Protein AF-A0A2R7Y2D5-F1 (afdb_monomer)

Sequence (121 aa):
MLILKVEDPDLNLYRNTVTKLNKIKQKHPIHVDVLKRGDIVYLLSLDDGYSVTFVYQAYLKAKERGLQTSLMYARYIDEDWIPKEIRRAAERWLSKGLSSSEVETLKKLGITEHVLNRWCP

Mean predicted aligned error: 4.79 Å

Foldseek 3Di:
DKKKKWFQDDPCLLVVLVVVVVVVVVPDDFAWDWDDDPRMIMIDGDPDPVNVVSVVVSVVVCVVVVIDMDMDDDDDDDPPLADPLVVVQVVVVVVDNDDPVSVVVVVPDDSVVSNVVVVPD

Secondary structure (DSSP, 8-state):
-EEEEEES--HHHHHHHHHHHHHHHTTS---EEEEEETTEEEEEE-SSHHHHHHHHHHHHHHHHTT--EEEEE-----GGGS-HHHHHHHHHHHHSPPPHHHHHHHHH---HHHHHHHH--

Radius of gyration: 17.88 Å; Cα contacts (8 Å, |Δi|>4): 131; chains: 1; bounding box: 36×36×49 Å

Organism: NCBI:txid1973259

Nearest PDB structures (foldseek):
  2kl8-assembly1_A  TM=6.419E-01  e=1.230E-04  synthetic construct
  6wxp-assembly2_C  TM=5.662E-01  e=2.216E-04  synthetic construct
  4pww-assem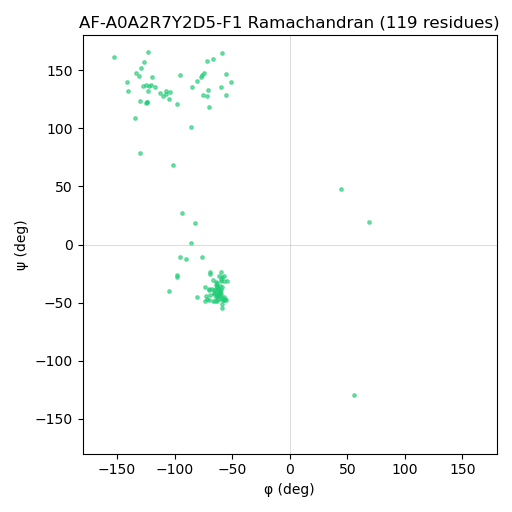bly1_A-2  TM=6.217E-01  e=1.214E-03  synthetic construct
  4rjv-assembly2_C  TM=6.172E-01  e=1.684E-03  synthetic construct
  4nez-assembly1_A-2  TM=5.313E-01  e=2.188E-03  synthetic construct

pLDDT: mean 92.16, std 5.3, range [60.44, 97.75]

Structure (mmCIF, N/CA/C/O backbone):
data_AF-A0A2R7Y2D5-F1
#
_entry.id   AF-A0A2R7Y2D5-F1
#
loop_
_atom_site.group_PDB
_atom_site.id
_atom_site.type_symbol
_atom_site.label_atom_id
_ato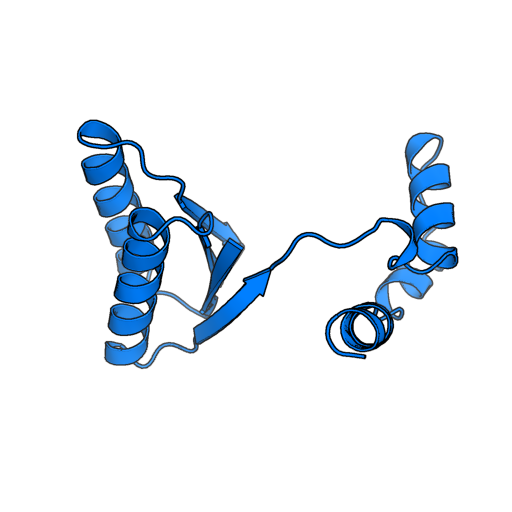m_site.label_alt_id
_atom_site.label_comp_id
_atom_site.label_asym_id
_atom_site.label_entity_id
_atom_site.label_seq_id
_atom_site.pdbx_PDB_ins_code
_atom_site.Cartn_x
_atom_site.Cartn_y
_atom_site.Cartn_z
_atom_site.occupancy
_atom_site.B_iso_or_equiv
_atom_site.auth_seq_id
_atom_site.auth_comp_id
_atom_site.auth_asym_id
_atom_site.auth_atom_id
_atom_site.pdbx_PDB_model_num
ATOM 1 N N . MET A 1 1 ? 5.236 -3.740 6.094 1.00 92.81 1 MET A N 1
ATOM 2 C CA . MET A 1 1 ? 4.314 -2.594 6.033 1.00 92.81 1 MET A CA 1
ATOM 3 C C . MET A 1 1 ? 2.905 -3.145 5.891 1.00 92.81 1 MET A C 1
ATOM 5 O O . MET A 1 1 ? 2.650 -3.882 4.941 1.00 92.81 1 MET A O 1
ATOM 9 N N . LEU A 1 2 ? 1.987 -2.819 6.798 1.00 96.00 2 LEU A N 1
ATOM 10 C CA . LEU A 1 2 ? 0.581 -3.204 6.658 1.00 96.00 2 LEU A CA 1
ATOM 11 C C . LEU A 1 2 ? -0.144 -2.175 5.786 1.00 96.00 2 LEU A C 1
ATOM 13 O O . LEU A 1 2 ? 0.036 -0.971 5.958 1.00 96.00 2 LEU A O 1
ATOM 17 N N . ILE A 1 3 ? -0.965 -2.645 4.852 1.00 97.00 3 ILE A N 1
ATOM 18 C CA . ILE A 1 3 ? -1.754 -1.804 3.955 1.00 97.00 3 ILE A CA 1
ATOM 19 C C . ILE A 1 3 ? -3.220 -2.193 4.091 1.00 97.00 3 ILE A C 1
ATOM 21 O O . ILE A 1 3 ? -3.599 -3.334 3.843 1.00 97.00 3 ILE A O 1
ATOM 25 N N . LEU A 1 4 ? -4.066 -1.232 4.431 1.00 97.06 4 LEU A N 1
ATOM 26 C CA . LEU A 1 4 ? -5.513 -1.369 4.366 1.00 97.06 4 LEU A CA 1
ATOM 27 C C . LEU A 1 4 ? -6.034 -0.599 3.156 1.00 97.06 4 LEU A C 1
ATOM 29 O O . LEU A 1 4 ? -5.803 0.601 3.038 1.00 97.06 4 LEU A O 1
ATOM 33 N N . LYS A 1 5 ? -6.783 -1.283 2.296 1.00 97.56 5 LYS A N 1
ATOM 34 C CA . LYS A 1 5 ? -7.592 -0.690 1.230 1.00 97.56 5 LYS A CA 1
ATOM 35 C C . LYS A 1 5 ? -9.059 -0.722 1.648 1.00 97.56 5 LYS A C 1
ATOM 37 O O . LYS A 1 5 ? -9.551 -1.773 2.055 1.00 97.56 5 LYS A O 1
ATOM 42 N N . VAL A 1 6 ? -9.746 0.407 1.524 1.00 96.50 6 VAL A N 1
ATOM 43 C CA . VAL A 1 6 ? -11.191 0.544 1.748 1.00 96.50 6 VAL A CA 1
ATOM 44 C C . VAL A 1 6 ? -11.818 1.133 0.490 1.00 96.50 6 VAL A C 1
ATOM 46 O O . VAL A 1 6 ? -11.400 2.206 0.054 1.00 96.50 6 VAL A O 1
ATOM 49 N N . GLU A 1 7 ? -12.787 0.430 -0.087 1.00 95.31 7 GLU A N 1
ATOM 50 C CA . GLU A 1 7 ? -13.536 0.855 -1.276 1.00 95.31 7 GLU A CA 1
ATOM 51 C C . GLU A 1 7 ? -14.842 1.550 -0.875 1.00 95.31 7 GLU A C 1
ATOM 53 O O . GLU A 1 7 ? -15.425 1.243 0.169 1.00 95.31 7 GLU A O 1
ATOM 58 N N . ASP A 1 8 ? -15.234 2.538 -1.677 1.00 89.12 8 ASP A N 1
ATOM 59 C CA . ASP A 1 8 ? -16.390 3.417 -1.503 1.00 89.12 8 ASP A CA 1
ATOM 60 C C . ASP A 1 8 ? -16.572 3.964 -0.073 1.00 89.12 8 ASP A C 1
ATOM 62 O O . ASP A 1 8 ? -17.672 3.927 0.491 1.00 89.12 8 ASP A O 1
ATOM 66 N N . PRO A 1 9 ? -15.509 4.489 0.576 1.00 84.50 9 PRO A N 1
ATOM 67 C CA . PRO A 1 9 ? -15.637 4.983 1.930 1.00 84.50 9 PRO A CA 1
ATOM 68 C C . PRO A 1 9 ? -16.447 6.276 1.934 1.00 84.50 9 PRO A C 1
ATOM 70 O O . PRO A 1 9 ? -16.146 7.233 1.210 1.00 84.50 9 PRO A O 1
ATOM 73 N N . ASP A 1 10 ? -17.418 6.350 2.846 1.00 83.38 10 ASP A N 1
ATOM 74 C CA . ASP A 1 10 ? -18.111 7.601 3.113 1.00 83.38 10 ASP A CA 1
ATOM 75 C C . ASP A 1 10 ? -17.096 8.714 3.480 1.00 83.38 10 ASP A C 1
ATOM 77 O O . ASP A 1 10 ? -16.044 8.481 4.095 1.00 83.38 10 ASP A O 1
ATOM 81 N N . LEU A 1 11 ? -17.395 9.961 3.092 1.00 82.75 11 LEU A N 1
ATOM 82 C CA . LEU A 1 11 ? -16.507 11.108 3.342 1.00 82.75 11 LEU A CA 1
ATOM 83 C C . LEU A 1 11 ? -16.188 11.295 4.833 1.00 82.75 11 LEU A C 1
ATOM 85 O O . LEU A 1 11 ? -15.127 11.828 5.177 1.00 82.75 11 LEU A O 1
ATOM 89 N N . ASN A 1 12 ? -17.082 10.857 5.720 1.00 87.38 12 ASN A N 1
ATOM 90 C CA . ASN A 1 12 ? -16.904 10.983 7.157 1.00 87.38 12 ASN A CA 1
ATOM 91 C C . ASN A 1 12 ? -15.863 9.988 7.674 1.00 87.38 12 ASN A C 1
ATOM 93 O O . ASN A 1 12 ? -15.092 10.341 8.560 1.00 87.38 12 ASN A O 1
ATOM 97 N N . LEU A 1 13 ? -15.782 8.770 7.138 1.00 86.69 13 LEU A N 1
ATOM 98 C CA . LEU A 1 13 ? -14.804 7.764 7.531 1.00 86.69 13 LEU A CA 1
ATOM 99 C C . LEU A 1 13 ? -13.395 8.254 7.218 1.00 86.69 13 LEU A C 1
ATOM 101 O O . LEU A 1 13 ? -12.539 8.231 8.105 1.00 86.69 13 LEU A O 1
ATOM 105 N N . TYR A 1 14 ? -13.176 8.760 6.003 1.00 90.69 14 TYR A N 1
ATOM 106 C CA . TYR A 1 14 ? -11.892 9.337 5.609 1.00 90.69 14 TYR A CA 1
ATOM 107 C C . TYR A 1 14 ? -11.506 10.512 6.517 1.00 90.69 14 TYR A C 1
ATOM 109 O O . TYR A 1 14 ? -10.454 10.478 7.157 1.00 90.69 14 TYR A O 1
ATOM 117 N N . ARG A 1 15 ? -12.386 11.517 6.647 1.00 92.56 15 ARG A N 1
ATOM 118 C CA . ARG A 1 15 ? -12.128 12.706 7.477 1.00 92.56 15 ARG A CA 1
ATOM 119 C C . ARG A 1 15 ? -11.848 12.332 8.929 1.00 92.56 15 ARG A C 1
ATOM 121 O O . ARG A 1 15 ? -10.843 12.761 9.481 1.00 92.56 15 ARG A O 1
ATOM 128 N N . ASN A 1 16 ? -12.676 11.473 9.523 1.00 93.56 16 ASN A N 1
ATOM 129 C CA . ASN A 1 16 ? -12.499 11.022 10.902 1.00 93.56 16 ASN A CA 1
ATOM 130 C C . ASN A 1 16 ? -11.179 10.271 11.101 1.00 93.56 16 ASN A C 1
ATOM 132 O O . ASN A 1 16 ? -10.531 10.447 12.131 1.00 93.56 16 ASN A O 1
ATOM 136 N N . THR A 1 17 ? -10.77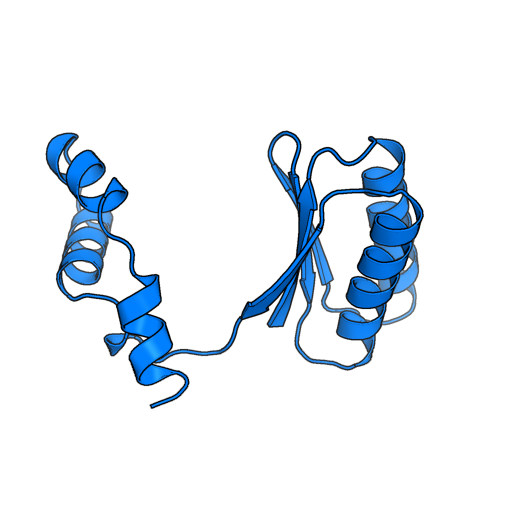8 9.446 10.131 1.00 94.94 17 THR A N 1
ATOM 137 C CA . THR A 1 17 ? -9.511 8.704 10.177 1.00 94.94 17 THR A CA 1
ATOM 138 C C . THR A 1 17 ? -8.327 9.664 10.152 1.00 94.94 17 THR A C 1
ATOM 140 O O . THR A 1 17 ? -7.463 9.583 11.024 1.00 94.94 17 THR A O 1
ATOM 143 N N . VAL A 1 18 ? -8.328 10.631 9.231 1.00 96.00 18 VAL A N 1
ATOM 144 C CA . VAL A 1 18 ? -7.282 11.661 9.130 1.00 96.00 18 VAL A CA 1
ATOM 145 C C . VAL A 1 18 ? -7.231 12.524 10.392 1.00 96.00 18 VAL A C 1
ATOM 147 O O . VAL A 1 18 ? -6.164 12.722 10.970 1.00 96.00 18 VAL A 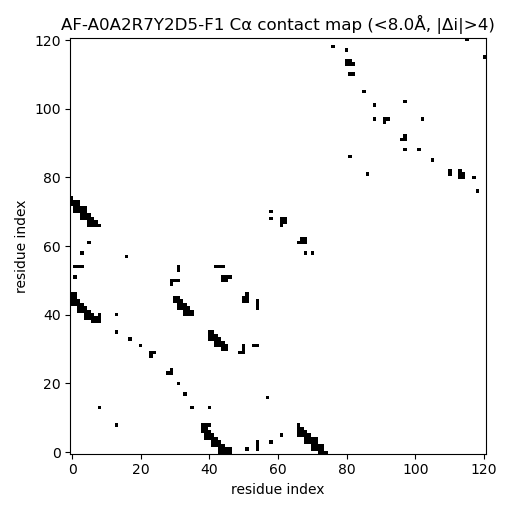O 1
ATOM 150 N N . THR A 1 19 ? -8.380 12.990 10.889 1.00 96.50 19 THR A N 1
ATOM 151 C CA . THR A 1 19 ? -8.444 13.779 12.127 1.00 96.50 19 THR A CA 1
ATOM 152 C C . THR A 1 19 ? -7.925 12.989 13.328 1.00 96.50 19 THR A C 1
ATOM 154 O O . THR A 1 19 ? -7.181 13.538 14.142 1.00 96.50 19 THR A O 1
ATOM 157 N N . LYS A 1 20 ? -8.284 11.703 13.453 1.00 96.19 20 LYS A N 1
ATOM 158 C CA . LYS A 1 20 ? -7.786 10.834 14.529 1.00 96.19 20 LYS A CA 1
ATOM 159 C C . LYS A 1 20 ? -6.271 10.651 14.428 1.00 96.19 20 LYS A C 1
ATOM 161 O O . LYS A 1 20 ? -5.592 10.786 15.442 1.00 96.19 20 LYS A O 1
ATOM 166 N N . LEU A 1 21 ? -5.748 10.405 13.226 1.00 96.88 21 LEU A N 1
ATOM 167 C CA . LEU A 1 21 ? -4.313 10.264 12.992 1.00 96.88 21 LEU A CA 1
ATOM 168 C C . LEU A 1 21 ? -3.547 11.529 13.391 1.00 96.88 21 LEU A C 1
ATOM 170 O O . LEU A 1 21 ? -2.568 11.439 14.123 1.00 96.88 21 LEU A O 1
ATOM 174 N N . ASN A 1 22 ? -4.022 12.707 12.980 1.00 96.06 22 ASN A N 1
ATOM 175 C CA . ASN A 1 22 ? -3.375 13.980 13.311 1.00 96.06 22 ASN A CA 1
ATOM 176 C C . ASN A 1 22 ? -3.321 14.224 14.825 1.00 96.06 22 ASN A C 1
ATOM 178 O O . ASN A 1 22 ? -2.291 14.647 15.342 1.00 96.06 22 ASN A O 1
ATOM 182 N N . LYS A 1 23 ? -4.397 13.897 15.554 1.00 95.94 23 LYS A N 1
ATOM 183 C CA . LYS A 1 23 ? -4.414 13.984 17.024 1.00 95.94 23 LYS A CA 1
ATOM 184 C C . LYS A 1 23 ? -3.403 13.043 17.681 1.00 95.94 23 LYS A C 1
ATOM 186 O O . LYS A 1 23 ? -2.837 13.391 18.711 1.00 95.94 23 LYS A O 1
ATOM 191 N N . ILE A 1 24 ? -3.194 11.854 17.116 1.00 95.88 24 ILE A N 1
ATOM 192 C CA . ILE A 1 24 ? -2.213 10.890 17.629 1.00 95.88 24 ILE A CA 1
ATOM 193 C C . ILE A 1 24 ? -0.790 11.366 17.333 1.00 95.88 24 ILE A C 1
ATOM 195 O O . ILE A 1 24 ? 0.016 11.412 18.259 1.00 95.88 24 ILE A O 1
ATOM 199 N N . LYS A 1 25 ? -0.516 11.811 16.096 1.00 94.94 25 LYS A N 1
ATOM 200 C CA . LYS A 1 25 ? 0.790 12.349 15.668 1.00 94.94 25 LYS A CA 1
ATOM 201 C C . LYS A 1 25 ? 1.285 13.496 16.560 1.00 94.94 25 LYS A C 1
ATOM 203 O O . LYS A 1 25 ? 2.485 13.638 16.749 1.00 94.94 25 LYS A O 1
ATOM 208 N N . GLN A 1 26 ? 0.378 14.292 17.133 1.00 95.00 26 GLN A N 1
ATOM 209 C CA . GLN A 1 26 ? 0.719 15.371 18.073 1.00 95.00 26 GLN A CA 1
ATOM 210 C C . GLN A 1 26 ? 1.242 14.881 19.433 1.00 95.00 26 GLN A C 1
ATOM 212 O O . GLN A 1 26 ? 1.907 15.640 20.129 1.00 95.00 26 GLN A O 1
ATOM 217 N N . LYS A 1 27 ? 0.906 13.653 19.840 1.00 94.50 27 LYS A N 1
ATOM 218 C CA . LYS A 1 27 ? 1.248 13.102 21.162 1.00 94.50 27 LYS A CA 1
ATOM 219 C C . LYS A 1 27 ? 2.375 12.083 21.094 1.00 94.50 27 LYS A C 1
ATOM 221 O O . LYS A 1 27 ? 3.228 12.055 21.974 1.00 94.50 27 LYS A O 1
ATOM 226 N N . HIS A 1 28 ? 2.354 11.242 20.065 1.00 93.31 28 HIS A N 1
ATOM 227 C CA . HIS A 1 28 ? 3.297 10.149 19.885 1.00 93.31 28 HIS A CA 1
ATOM 228 C C . HIS A 1 28 ? 3.671 10.024 18.405 1.00 93.31 28 HIS A C 1
ATOM 230 O O . HIS A 1 28 ? 2.786 10.129 17.547 1.00 93.31 28 HIS A O 1
ATOM 236 N N . PRO A 1 29 ? 4.950 9.759 18.085 1.00 93.00 29 PRO A N 1
ATOM 237 C CA . PRO A 1 29 ? 5.341 9.371 16.740 1.00 93.00 29 PRO A CA 1
ATOM 238 C C . PRO A 1 29 ? 4.533 8.152 16.287 1.00 93.00 29 PRO A C 1
ATOM 240 O O . PRO A 1 29 ? 4.436 7.154 16.999 1.00 93.00 29 PRO A O 1
ATOM 243 N N . ILE A 1 30 ? 3.925 8.252 15.110 1.00 96.75 30 ILE A N 1
ATOM 244 C CA . ILE A 1 30 ? 3.197 7.159 14.473 1.00 96.75 30 ILE A CA 1
ATOM 245 C C . ILE A 1 30 ? 3.481 7.195 12.975 1.00 96.75 30 ILE A C 1
ATOM 247 O O . ILE A 1 30 ? 3.394 8.248 12.333 1.00 96.75 30 ILE A O 1
ATOM 251 N N . HIS A 1 31 ? 3.810 6.038 12.418 1.00 96.19 31 HIS A N 1
ATOM 252 C CA . HIS A 1 31 ? 4.206 5.884 11.027 1.00 96.19 31 HIS A CA 1
ATOM 253 C C . HIS A 1 31 ? 3.038 5.337 10.222 1.00 96.19 31 HIS A C 1
ATOM 255 O O . HIS A 1 31 ? 3.039 4.186 9.789 1.00 96.19 31 HIS A O 1
ATOM 261 N N . VAL A 1 32 ? 2.017 6.181 10.075 1.00 97.56 32 VAL A N 1
ATOM 262 C CA . VAL A 1 32 ? 0.838 5.899 9.259 1.00 97.56 32 VAL A CA 1
ATOM 263 C C . VAL A 1 32 ? 0.608 7.033 8.276 1.00 97.56 32 VAL A C 1
ATOM 265 O O . VAL A 1 32 ? 0.621 8.211 8.661 1.00 97.56 32 VAL A O 1
ATOM 268 N N . ASP A 1 33 ? 0.304 6.651 7.042 1.00 96.38 33 ASP A N 1
ATOM 269 C CA . ASP A 1 33 ? -0.166 7.540 5.990 1.00 96.38 33 ASP A CA 1
ATOM 270 C C . ASP A 1 33 ? -1.548 7.120 5.507 1.00 96.38 33 ASP A C 1
ATOM 272 O O . ASP A 1 33 ? -1.885 5.936 5.456 1.00 96.38 33 ASP A O 1
ATOM 276 N N . VAL A 1 34 ? -2.365 8.119 5.172 1.00 96.25 34 VAL A N 1
ATOM 277 C CA . VAL A 1 34 ? -3.728 7.934 4.673 1.00 96.25 34 VAL A CA 1
ATOM 278 C C . VAL A 1 34 ? -3.839 8.661 3.346 1.00 96.25 34 VAL A C 1
ATOM 280 O O . VAL A 1 34 ? -3.622 9.870 3.287 1.00 96.25 34 VAL A O 1
ATOM 283 N N . LEU A 1 35 ? -4.193 7.940 2.286 1.00 94.12 35 LEU A N 1
ATOM 284 C CA . LEU A 1 35 ? -4.340 8.496 0.943 1.00 94.12 35 LEU A CA 1
ATOM 285 C C . LEU A 1 35 ? -5.732 8.190 0.406 1.00 94.12 35 LEU A C 1
ATOM 287 O O . LEU A 1 35 ? -6.208 7.064 0.521 1.00 94.12 35 LEU A O 1
ATOM 291 N N . LYS A 1 36 ? -6.367 9.177 -0.227 1.00 92.94 36 LYS A N 1
ATOM 292 C CA . LYS A 1 36 ? -7.604 8.983 -0.989 1.00 92.94 36 LYS A CA 1
ATOM 293 C C . LYS A 1 36 ? -7.303 9.094 -2.482 1.00 92.94 36 LYS A C 1
ATOM 295 O O . LYS A 1 36 ? -6.705 10.078 -2.913 1.00 92.94 36 LYS A O 1
ATOM 300 N N . ARG A 1 37 ? -7.740 8.114 -3.272 1.00 92.06 37 ARG A N 1
ATOM 301 C CA . ARG A 1 37 ? -7.670 8.132 -4.739 1.00 92.06 37 ARG A CA 1
ATOM 302 C C . ARG A 1 37 ? -9.013 7.676 -5.302 1.00 92.06 37 ARG A C 1
ATOM 304 O O . ARG A 1 37 ? -9.346 6.501 -5.193 1.00 92.06 37 ARG A O 1
ATOM 311 N N . GLY A 1 38 ? -9.765 8.609 -5.889 1.00 90.25 38 GLY A N 1
ATOM 312 C CA . GLY A 1 38 ? -11.158 8.361 -6.273 1.00 90.25 38 GLY A CA 1
ATOM 313 C C . GLY A 1 38 ? -11.965 7.901 -5.060 1.00 90.25 38 GLY A C 1
ATOM 314 O O . GLY A 1 38 ? -11.850 8.497 -3.984 1.00 90.25 38 GLY A O 1
ATOM 315 N N . ASP A 1 39 ? -12.680 6.794 -5.217 1.00 92.81 39 ASP A N 1
ATOM 316 C CA . ASP A 1 39 ? -13.494 6.176 -4.168 1.00 92.81 39 ASP A CA 1
ATOM 317 C C . ASP A 1 39 ? -12.741 5.091 -3.391 1.00 92.81 39 ASP A C 1
ATOM 319 O O . ASP A 1 39 ? -13.326 4.174 -2.833 1.00 92.81 39 ASP A O 1
ATOM 323 N N . ILE A 1 40 ? -11.411 5.184 -3.323 1.00 95.44 40 ILE A N 1
ATOM 324 C CA . ILE A 1 40 ? -10.591 4.258 -2.543 1.00 95.44 40 ILE A CA 1
ATOM 325 C C . ILE A 1 40 ? -9.766 5.038 -1.528 1.00 95.44 40 ILE A C 1
ATOM 327 O O . ILE A 1 40 ? -9.103 6.026 -1.860 1.00 95.44 40 ILE A O 1
ATOM 331 N N . VAL A 1 41 ? -9.778 4.570 -0.281 1.00 96.31 41 VAL A N 1
ATOM 332 C CA . VAL A 1 41 ? -8.893 5.048 0.782 1.00 96.31 41 VAL A CA 1
ATOM 333 C C . VAL A 1 41 ? -7.883 3.963 1.127 1.00 96.31 41 VAL A C 1
ATOM 335 O O . VAL A 1 41 ? -8.244 2.823 1.413 1.00 96.31 41 VAL A O 1
ATOM 338 N N . TYR A 1 42 ? -6.611 4.345 1.120 1.00 96.88 42 TYR A N 1
ATOM 339 C CA . TYR A 1 42 ? -5.491 3.520 1.544 1.00 96.88 42 TYR A CA 1
ATOM 340 C C . TYR A 1 42 ? -4.964 4.028 2.880 1.00 96.88 42 TYR A C 1
ATOM 342 O O . TYR A 1 42 ? -4.727 5.226 3.031 1.00 96.88 42 TYR A O 1
ATOM 350 N N . LEU A 1 43 ? -4.757 3.122 3.832 1.00 97.62 43 LEU A N 1
ATOM 351 C CA . LEU A 1 43 ? -3.934 3.368 5.009 1.00 97.62 43 LEU A CA 1
ATOM 352 C C . LEU A 1 43 ? -2.700 2.483 4.904 1.00 97.62 43 LEU A C 1
ATOM 354 O O . LEU A 1 43 ? -2.836 1.283 4.676 1.00 97.62 43 LEU A O 1
ATOM 358 N N . LEU A 1 44 ? -1.518 3.055 5.092 1.00 97.12 44 LEU A N 1
ATOM 359 C CA . LEU A 1 44 ? -0.258 2.315 5.108 1.00 97.12 44 LEU A CA 1
ATOM 360 C C . LEU A 1 44 ? 0.433 2.548 6.442 1.00 97.12 44 LEU A C 1
ATOM 362 O O . LEU A 1 44 ? 0.469 3.687 6.905 1.00 97.12 44 LEU A O 1
ATOM 366 N N . SER A 1 45 ? 0.979 1.495 7.046 1.00 96.81 45 SER A N 1
ATOM 367 C CA . SER A 1 45 ? 1.770 1.597 8.270 1.00 96.81 45 SER A CA 1
ATOM 368 C C . SER A 1 45 ? 3.090 0.858 8.187 1.00 96.81 45 SER A C 1
ATOM 370 O O . SER A 1 45 ? 3.144 -0.255 7.658 1.00 96.81 45 SER A O 1
ATOM 372 N N . LEU A 1 46 ? 4.129 1.404 8.821 1.00 94.44 46 LEU A N 1
ATOM 373 C CA . LEU A 1 46 ? 5.294 0.590 9.174 1.00 94.44 46 LEU A CA 1
ATOM 374 C C . LEU A 1 46 ? 4.885 -0.578 10.087 1.00 94.44 46 LEU A C 1
ATOM 376 O O . LEU A 1 46 ? 3.781 -0.606 10.634 1.00 94.44 46 LEU A O 1
ATOM 380 N N . ASP A 1 47 ? 5.782 -1.555 10.220 1.00 91.25 47 ASP A N 1
ATOM 381 C CA . ASP A 1 47 ? 5.534 -2.804 10.957 1.00 91.25 47 ASP A CA 1
ATOM 382 C C . ASP A 1 47 ? 5.725 -2.679 12.472 1.00 91.25 47 ASP A C 1
ATOM 384 O O . ASP A 1 47 ? 5.870 -3.679 13.173 1.00 91.25 47 ASP A O 1
ATOM 388 N N . ASP A 1 48 ? 5.711 -1.458 13.004 1.00 94.38 48 ASP A N 1
ATOM 389 C CA . ASP A 1 48 ? 5.668 -1.258 14.443 1.00 94.38 48 ASP A CA 1
ATOM 390 C C . ASP A 1 48 ? 4.246 -1.489 14.981 1.00 94.38 48 ASP A C 1
ATOM 392 O O . ASP A 1 48 ? 3.238 -1.160 14.344 1.00 94.38 48 ASP A O 1
ATOM 396 N N . GLY A 1 49 ? 4.158 -2.054 16.187 1.00 95.94 49 GLY A N 1
ATOM 397 C CA . GLY A 1 49 ? 2.877 -2.436 16.781 1.00 95.94 49 GLY A CA 1
ATOM 398 C C . GLY A 1 49 ? 1.904 -1.265 16.956 1.00 95.94 49 GLY A C 1
ATOM 399 O O . GLY A 1 49 ? 0.692 -1.464 16.868 1.00 95.94 49 GLY A O 1
ATOM 400 N N . TYR A 1 50 ? 2.399 -0.040 17.156 1.00 96.81 50 TYR A N 1
ATOM 401 C CA . TYR A 1 50 ? 1.549 1.130 17.373 1.00 96.81 50 TYR A CA 1
ATOM 402 C C . TYR A 1 50 ? 0.864 1.581 16.077 1.00 96.81 50 TYR A C 1
ATOM 404 O O . TYR A 1 50 ? -0.361 1.740 16.036 1.00 96.81 50 TYR A O 1
ATOM 412 N N . SER A 1 51 ? 1.632 1.703 14.996 1.00 97.12 51 SER A N 1
ATOM 413 C CA . SER A 1 51 ? 1.128 2.052 13.668 1.00 97.12 51 SER A CA 1
ATOM 414 C C . SER A 1 51 ? 0.209 0.961 13.108 1.00 97.12 51 SER A C 1
ATOM 416 O O . SER A 1 51 ? -0.884 1.267 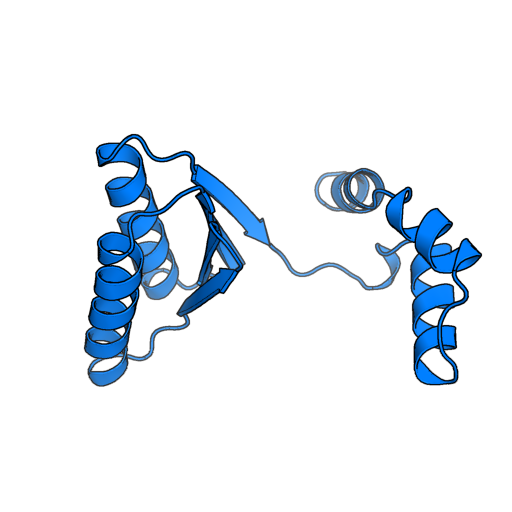12.621 1.00 97.12 51 SER A O 1
ATOM 418 N N . VAL A 1 52 ? 0.585 -0.315 13.264 1.00 97.00 52 VAL A N 1
ATOM 419 C CA . VAL A 1 52 ? -0.255 -1.463 12.876 1.00 97.00 52 VAL A CA 1
ATOM 420 C C . VAL A 1 52 ? -1.582 -1.462 13.634 1.00 97.00 52 VAL A C 1
ATOM 422 O O . VAL A 1 52 ? -2.635 -1.655 13.025 1.00 97.00 52 VAL A O 1
ATOM 425 N N . THR A 1 53 ? -1.573 -1.167 14.938 1.00 97.31 53 THR A N 1
ATOM 426 C CA . THR A 1 53 ? -2.806 -1.070 15.739 1.00 97.31 53 THR A CA 1
ATOM 427 C C . THR A 1 53 ? -3.745 0.008 15.195 1.00 97.31 53 THR A C 1
ATOM 429 O O . THR A 1 53 ? -4.961 -0.196 15.124 1.00 97.31 53 THR A O 1
ATOM 432 N N . PHE A 1 54 ? -3.207 1.149 14.755 1.00 97.75 54 PHE A N 1
ATOM 433 C CA . PHE A 1 54 ? -4.014 2.208 14.154 1.00 97.75 54 PHE A CA 1
ATOM 434 C C . PHE A 1 54 ? -4.648 1.792 12.817 1.00 97.75 54 PHE A C 1
ATOM 436 O O . PHE A 1 54 ? -5.803 2.137 12.551 1.00 97.75 54 PHE A O 1
ATOM 443 N N . VAL A 1 55 ? -3.933 1.049 11.973 1.00 97.69 55 VAL A N 1
ATOM 444 C CA . VAL A 1 55 ? -4.501 0.528 10.720 1.00 97.69 55 VAL A CA 1
ATOM 445 C C . VAL A 1 55 ? -5.542 -0.549 11.010 1.00 97.69 55 VAL A C 1
ATOM 447 O O . VAL A 1 55 ? -6.642 -0.510 10.458 1.00 97.69 55 VAL A O 1
ATOM 450 N N . TYR A 1 56 ? -5.252 -1.462 11.936 1.00 97.25 56 TYR A N 1
ATOM 451 C CA . TYR A 1 56 ? -6.158 -2.553 12.271 1.00 97.25 56 TYR A CA 1
ATOM 452 C C . TYR A 1 56 ? -7.472 -2.058 12.891 1.00 97.25 56 TYR A C 1
ATOM 454 O O . TYR A 1 56 ? -8.542 -2.525 12.508 1.00 97.25 56 TYR A O 1
ATOM 462 N N . GLN A 1 57 ? -7.451 -1.034 13.755 1.00 96.75 57 GLN A N 1
ATOM 463 C CA . GLN A 1 57 ? -8.710 -0.449 14.245 1.00 96.75 57 GLN A CA 1
ATOM 464 C C . GLN A 1 57 ? -9.536 0.205 13.126 1.00 96.75 57 GLN A C 1
ATOM 466 O O . GLN A 1 57 ? -10.764 0.195 13.184 1.00 96.75 57 GLN A O 1
ATOM 471 N N . ALA A 1 58 ? -8.890 0.771 12.098 1.00 96.25 58 ALA A N 1
ATOM 472 C CA . ALA A 1 58 ? -9.602 1.339 10.956 1.00 96.25 58 ALA A CA 1
ATOM 473 C C . ALA A 1 58 ? -10.249 0.235 10.111 1.00 96.25 58 ALA A C 1
ATOM 475 O O . ALA A 1 58 ? -11.383 0.399 9.665 1.00 96.25 58 ALA A O 1
ATOM 476 N N . TYR A 1 59 ? -9.558 -0.899 9.958 1.00 96.81 59 TYR A N 1
ATOM 477 C CA . TYR A 1 59 ? -10.101 -2.101 9.332 1.00 96.81 59 TYR A CA 1
ATOM 478 C C . TYR A 1 59 ? -11.350 -2.595 10.071 1.00 96.81 59 TYR A C 1
ATOM 480 O O . TYR A 1 59 ? -12.397 -2.741 9.444 1.00 96.81 59 TYR A O 1
ATOM 488 N N . LEU A 1 60 ? -11.283 -2.759 11.398 1.00 96.31 60 LEU A N 1
ATOM 489 C CA . LEU A 1 60 ? -12.433 -3.181 12.208 1.00 96.31 60 LEU A CA 1
ATOM 490 C C . LEU A 1 60 ? -13.629 -2.237 12.027 1.00 96.31 60 LEU A C 1
ATOM 492 O O . LEU A 1 60 ? -14.730 -2.686 11.721 1.00 96.31 60 LEU A O 1
ATOM 496 N N . LYS A 1 61 ? -13.399 -0.922 12.092 1.00 94.62 61 LYS A N 1
ATOM 497 C CA . LYS A 1 61 ? -14.450 0.084 11.890 1.00 94.62 61 LYS A CA 1
ATOM 498 C C . LYS A 1 61 ? -15.062 0.046 10.486 1.00 94.62 61 LYS A C 1
ATOM 500 O O . LYS A 1 61 ? -16.252 0.300 10.322 1.00 94.62 61 LYS A O 1
ATOM 505 N N . ALA A 1 62 ? -14.260 -0.220 9.459 1.00 94.12 62 ALA A N 1
ATOM 506 C CA . ALA A 1 62 ? -14.755 -0.356 8.093 1.00 94.12 62 ALA A CA 1
ATOM 507 C C . ALA A 1 62 ? -15.574 -1.648 7.920 1.00 94.12 62 ALA A C 1
ATOM 509 O O . ALA A 1 62 ? -16.631 -1.616 7.292 1.00 94.12 62 ALA A O 1
ATOM 510 N N . LYS A 1 63 ? -15.147 -2.753 8.549 1.00 94.81 63 LYS A N 1
ATOM 511 C CA . LYS A 1 63 ? -15.897 -4.017 8.594 1.00 94.81 63 LYS A CA 1
ATOM 512 C C . LYS A 1 63 ? -17.239 -3.873 9.308 1.00 94.81 63 LYS A C 1
ATOM 514 O O . LYS A 1 63 ? -18.238 -4.343 8.777 1.00 94.81 63 LYS A O 1
ATOM 519 N N . GLU A 1 64 ? -17.282 -3.184 10.449 1.00 94.94 64 GLU A N 1
ATOM 520 C CA . GLU A 1 64 ? -18.527 -2.868 11.174 1.00 94.94 64 GLU A CA 1
ATOM 521 C C . GLU A 1 64 ? -19.529 -2.089 10.312 1.00 94.94 64 GLU A C 1
ATOM 523 O O . GLU A 1 64 ? -20.737 -2.236 10.466 1.00 94.94 64 GLU A O 1
ATOM 528 N N . ARG A 1 65 ? -19.030 -1.272 9.379 1.00 93.00 65 ARG A N 1
ATOM 529 C CA . ARG A 1 65 ? -19.842 -0.490 8.437 1.00 93.00 65 ARG A CA 1
ATOM 530 C C . ARG A 1 65 ? -20.228 -1.252 7.169 1.00 93.00 65 ARG A C 1
ATOM 532 O O . ARG A 1 65 ? -20.847 -0.661 6.292 1.00 93.00 65 ARG A O 1
ATOM 539 N N . GLY A 1 66 ? -19.841 -2.521 7.040 1.00 94.38 66 GLY A N 1
ATOM 540 C CA . GLY A 1 66 ? -20.108 -3.320 5.844 1.00 94.38 66 GLY A CA 1
ATOM 541 C C . GLY A 1 66 ? -19.332 -2.871 4.602 1.00 94.38 66 GLY A C 1
ATOM 542 O O . GLY A 1 66 ? -19.728 -3.213 3.493 1.00 94.38 66 GLY A O 1
ATOM 543 N N . LEU A 1 67 ? -18.241 -2.113 4.763 1.00 95.00 67 LEU A N 1
ATOM 544 C CA . LEU A 1 67 ? -17.443 -1.647 3.629 1.00 95.00 67 LEU A CA 1
ATOM 545 C C . LEU A 1 67 ? -16.576 -2.770 3.059 1.00 95.00 67 LEU A C 1
ATOM 547 O O . LEU A 1 67 ? -16.024 -3.605 3.790 1.00 95.00 67 LEU A O 1
ATOM 551 N N . GLN A 1 68 ? -16.394 -2.736 1.742 1.00 96.00 68 GLN A N 1
ATOM 552 C CA . GLN A 1 68 ? -15.464 -3.615 1.055 1.00 96.00 68 GLN A CA 1
ATOM 553 C C . GLN A 1 68 ? -14.031 -3.213 1.412 1.00 96.00 68 GLN A C 1
ATOM 555 O O . GLN A 1 68 ? -13.585 -2.089 1.176 1.00 96.00 68 GLN A O 1
ATOM 560 N N . THR A 1 69 ? -13.311 -4.142 2.039 1.00 95.94 69 THR A N 1
ATOM 561 C CA . THR A 1 69 ? -11.961 -3.903 2.546 1.00 95.94 69 THR A CA 1
ATOM 562 C C . THR A 1 69 ? -11.012 -5.024 2.168 1.00 95.94 69 THR A C 1
ATOM 564 O O . THR A 1 69 ? -11.394 -6.192 2.098 1.00 95.94 69 THR A O 1
ATOM 567 N N . SER A 1 70 ? -9.750 -4.666 1.956 1.00 97.00 70 SER A N 1
ATOM 568 C CA . SER A 1 70 ? -8.660 -5.617 1.757 1.00 97.00 70 SER A CA 1
ATOM 569 C C . SER A 1 70 ? -7.510 -5.247 2.678 1.00 97.00 70 SER A C 1
ATOM 571 O O . SER A 1 70 ? -7.006 -4.123 2.630 1.00 97.00 70 SER A O 1
ATOM 573 N N . LEU A 1 71 ? -7.102 -6.197 3.516 1.00 96.00 71 LEU A N 1
ATOM 574 C CA . LEU A 1 71 ? -5.913 -6.073 4.345 1.00 96.00 71 LEU A CA 1
ATOM 575 C C . LEU A 1 71 ? -4.768 -6.803 3.644 1.00 96.00 71 LEU A C 1
ATOM 577 O O . LEU A 1 71 ? -4.874 -7.986 3.334 1.00 96.00 71 LEU A O 1
ATOM 581 N N . MET A 1 72 ? -3.702 -6.074 3.352 1.00 94.56 72 MET A N 1
ATOM 582 C CA . MET A 1 72 ? -2.551 -6.538 2.590 1.00 94.56 72 MET A CA 1
ATOM 583 C C . MET A 1 72 ? -1.284 -6.271 3.389 1.00 94.56 72 MET A C 1
ATOM 585 O O . MET A 1 72 ? -1.233 -5.372 4.227 1.00 94.56 72 MET A O 1
ATOM 589 N N . TYR A 1 73 ? -0.240 -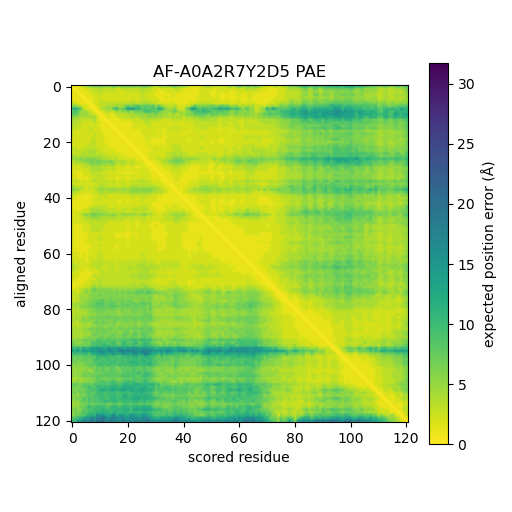7.027 3.092 1.00 90.94 73 TYR A N 1
ATOM 590 C CA . TYR A 1 73 ? 1.078 -6.818 3.664 1.00 90.94 73 TYR A CA 1
ATOM 591 C C . TYR A 1 73 ? 2.061 -6.545 2.531 1.00 90.94 73 TYR A C 1
ATOM 593 O O . TYR A 1 73 ? 2.004 -7.186 1.486 1.00 90.94 73 TYR A O 1
ATOM 601 N N . ALA A 1 74 ? 2.943 -5.576 2.727 1.00 89.81 74 ALA A N 1
ATOM 602 C CA . ALA A 1 74 ? 4.060 -5.290 1.844 1.00 89.81 74 ALA A CA 1
ATOM 603 C C . ALA A 1 74 ? 5.357 -5.510 2.615 1.00 89.81 74 ALA A C 1
ATOM 605 O O . ALA A 1 74 ? 5.494 -5.066 3.754 1.00 89.81 74 ALA A O 1
ATOM 606 N N . ARG A 1 75 ? 6.318 -6.179 1.991 1.00 85.06 75 ARG A N 1
ATOM 607 C CA . ARG A 1 75 ? 7.633 -6.456 2.569 1.00 85.06 75 ARG A CA 1
ATOM 608 C C . ARG A 1 75 ? 8.730 -5.908 1.677 1.00 85.06 75 ARG A C 1
ATOM 610 O O . ARG A 1 75 ? 8.497 -5.619 0.506 1.00 85.06 75 ARG A O 1
ATOM 617 N N . TYR A 1 76 ? 9.927 -5.830 2.238 1.00 86.31 76 TYR A N 1
ATOM 618 C CA . TYR A 1 76 ? 11.131 -5.670 1.441 1.00 86.31 76 TYR A CA 1
ATOM 619 C C . TYR A 1 76 ? 11.281 -6.851 0.465 1.00 86.31 76 TYR A C 1
ATOM 621 O O . TYR A 1 76 ? 11.074 -8.007 0.858 1.00 86.31 76 TYR A O 1
ATOM 629 N N . ILE A 1 77 ? 11.629 -6.531 -0.781 1.00 88.44 77 ILE A N 1
ATOM 630 C CA . ILE A 1 77 ? 11.972 -7.477 -1.847 1.00 88.44 77 ILE A CA 1
ATOM 631 C C . ILE A 1 77 ? 13.306 -7.060 -2.462 1.00 88.44 77 ILE A C 1
ATOM 633 O O . ILE A 1 77 ? 13.622 -5.867 -2.485 1.00 88.44 77 ILE A O 1
ATOM 637 N N . ASP A 1 78 ? 14.050 -8.026 -2.990 1.00 89.38 78 ASP A N 1
ATOM 638 C CA . ASP A 1 78 ? 15.254 -7.737 -3.764 1.00 89.38 78 ASP A CA 1
ATOM 639 C C . ASP A 1 78 ? 14.888 -7.200 -5.155 1.00 89.38 78 ASP A C 1
ATOM 641 O O . ASP A 1 78 ? 13.859 -7.553 -5.742 1.00 89.38 78 ASP A O 1
ATOM 645 N N . GLU A 1 79 ? 15.725 -6.315 -5.700 1.00 89.19 79 GLU A N 1
ATOM 646 C CA . GLU A 1 79 ? 15.449 -5.654 -6.984 1.00 89.19 79 GLU A CA 1
ATOM 647 C C . GLU A 1 79 ? 15.331 -6.632 -8.162 1.00 89.19 79 GLU A C 1
ATOM 649 O O . GLU A 1 79 ? 14.635 -6.365 -9.146 1.00 89.19 79 GLU A O 1
ATOM 654 N N . ASP A 1 80 ? 15.998 -7.781 -8.072 1.00 90.12 80 ASP A N 1
ATOM 655 C CA . ASP A 1 80 ? 16.033 -8.807 -9.105 1.00 90.12 80 ASP A CA 1
ATOM 656 C C . ASP A 1 80 ? 14.738 -9.625 -9.168 1.00 90.12 80 ASP A C 1
ATOM 658 O O . ASP A 1 80 ? 14.501 -10.328 -10.158 1.00 90.12 80 ASP A O 1
ATOM 662 N N . TRP A 1 81 ? 13.855 -9.467 -8.175 1.00 90.88 81 TRP A N 1
ATOM 663 C CA . TRP A 1 81 ? 12.509 -10.029 -8.198 1.00 90.88 81 TRP A CA 1
ATOM 664 C C . TRP A 1 81 ? 11.631 -9.334 -9.242 1.00 90.88 81 TRP A C 1
ATOM 666 O O . TRP A 1 81 ? 10.705 -9.955 -9.774 1.00 90.88 81 TRP A O 1
ATOM 676 N N . ILE A 1 82 ? 11.941 -8.078 -9.588 1.00 91.81 82 ILE A N 1
ATOM 677 C CA . ILE A 1 82 ? 11.243 -7.338 -10.639 1.00 91.81 82 ILE A CA 1
ATOM 678 C C . ILE A 1 82 ? 11.627 -7.900 -12.020 1.00 91.81 82 ILE A C 1
ATOM 680 O O . ILE A 1 82 ? 12.822 -7.973 -12.349 1.00 91.81 82 ILE A O 1
ATOM 684 N N . PRO A 1 83 ? 10.639 -8.251 -12.874 1.00 91.06 83 PRO A N 1
ATOM 685 C CA . PRO A 1 83 ? 10.894 -8.744 -14.224 1.00 91.06 83 PRO A CA 1
ATOM 686 C C . PRO A 1 83 ? 11.839 -7.841 -15.019 1.00 91.06 83 PRO A C 1
ATOM 688 O O . PRO A 1 83 ? 11.767 -6.608 -14.964 1.00 91.06 83 PRO A O 1
ATOM 691 N N . LYS A 1 84 ? 12.740 -8.466 -15.778 1.00 91.25 84 LYS A N 1
ATOM 692 C CA . LYS A 1 84 ? 13.803 -7.775 -16.521 1.00 91.25 84 LYS A CA 1
ATOM 693 C C . LYS A 1 84 ? 13.234 -6.784 -17.536 1.00 91.25 84 LYS A C 1
ATOM 695 O O . LYS A 1 84 ? 13.803 -5.718 -17.754 1.00 91.25 84 LYS A O 1
ATOM 700 N N . GLU A 1 85 ? 12.105 -7.129 -18.139 1.00 89.75 85 GLU A N 1
ATOM 701 C CA . GLU A 1 85 ? 11.365 -6.324 -19.104 1.00 89.75 85 GLU A CA 1
ATOM 702 C C . GLU A 1 85 ? 10.905 -5.004 -18.474 1.00 89.75 85 GLU A C 1
ATOM 704 O O . GLU A 1 85 ? 11.048 -3.947 -19.088 1.00 89.75 85 GLU A O 1
ATOM 709 N N . ILE A 1 86 ? 10.433 -5.056 -17.224 1.00 92.88 86 ILE A N 1
ATOM 710 C CA . ILE A 1 86 ? 9.974 -3.886 -16.468 1.00 92.88 86 ILE A CA 1
ATOM 711 C C . ILE A 1 86 ? 11.159 -3.027 -16.037 1.00 92.88 86 ILE A C 1
ATOM 713 O O . ILE A 1 86 ? 11.116 -1.813 -16.227 1.00 92.88 86 ILE A O 1
ATOM 717 N N . ARG A 1 87 ? 12.244 -3.636 -15.535 1.00 92.62 87 ARG A N 1
ATOM 718 C CA . ARG A 1 87 ? 13.469 -2.896 -15.178 1.00 92.62 87 ARG A CA 1
ATOM 719 C C . ARG A 1 87 ? 14.030 -2.124 -16.375 1.00 92.62 87 ARG A C 1
ATOM 721 O O . ARG A 1 87 ? 14.241 -0.920 -16.284 1.00 92.62 87 ARG A O 1
ATOM 728 N N . ARG A 1 88 ? 14.139 -2.776 -17.537 1.00 91.25 88 ARG A N 1
ATOM 729 C CA . ARG A 1 88 ? 14.579 -2.133 -18.790 1.00 91.25 88 ARG A CA 1
ATOM 730 C C . ARG A 1 88 ? 13.646 -1.018 -19.253 1.00 91.25 88 ARG A C 1
ATOM 732 O O . ARG A 1 88 ? 14.109 -0.023 -19.805 1.00 91.25 88 ARG A O 1
ATOM 739 N N . ALA A 1 89 ? 12.334 -1.192 -19.096 1.00 93.06 89 ALA A N 1
ATOM 740 C CA . ALA A 1 89 ? 11.378 -0.141 -19.426 1.00 93.06 89 ALA A CA 1
ATOM 741 C C . ALA A 1 89 ? 11.543 1.072 -18.495 1.00 93.06 89 ALA A C 1
ATOM 743 O O . ALA A 1 89 ? 11.548 2.201 -18.977 1.00 93.06 89 ALA A O 1
ATOM 744 N N . ALA A 1 90 ? 11.751 0.849 -17.194 1.00 93.06 90 ALA A N 1
ATOM 745 C CA . ALA A 1 90 ? 11.999 1.912 -16.222 1.00 93.06 90 ALA A CA 1
ATOM 746 C C . ALA A 1 90 ? 13.302 2.680 -16.513 1.00 93.06 90 ALA A C 1
ATOM 748 O O . ALA A 1 90 ? 13.291 3.908 -16.517 1.00 93.06 90 ALA A O 1
ATOM 749 N N . GLU A 1 91 ? 14.395 1.983 -16.843 1.00 92.88 91 GLU A N 1
ATOM 750 C CA . GLU A 1 91 ? 15.663 2.605 -17.261 1.00 92.88 91 GLU A CA 1
ATOM 751 C C . GLU A 1 91 ? 15.480 3.513 -18.482 1.00 92.88 91 GLU A C 1
ATOM 753 O O . GLU A 1 91 ? 15.952 4.650 -18.500 1.00 92.88 91 GLU A O 1
ATOM 758 N N . ARG A 1 92 ? 14.745 3.041 -19.500 1.00 90.44 92 ARG A N 1
ATOM 759 C CA . ARG A 1 92 ? 14.411 3.879 -20.659 1.00 90.44 92 ARG A CA 1
ATOM 760 C C . ARG A 1 92 ? 13.599 5.094 -20.237 1.00 90.44 92 ARG A C 1
ATOM 762 O O . ARG A 1 92 ? 13.926 6.193 -20.685 1.00 90.44 92 ARG A O 1
ATOM 769 N N . TRP A 1 93 ? 12.620 4.9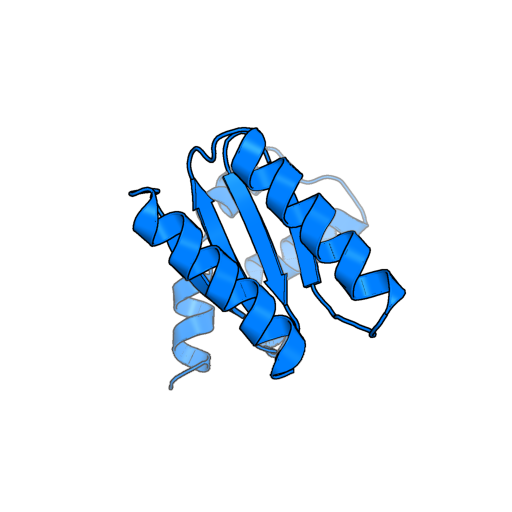02 -19.353 1.00 94.81 93 TRP A N 1
ATOM 770 C CA . TRP A 1 93 ? 11.741 5.966 -18.874 1.00 94.81 93 TRP A CA 1
ATOM 771 C C . TRP A 1 93 ? 12.503 7.110 -18.177 1.00 94.81 93 TRP A C 1
ATOM 773 O O . TRP A 1 93 ? 12.118 8.271 -18.282 1.00 94.81 93 TRP A O 1
ATOM 783 N N . LEU A 1 94 ? 13.633 6.821 -17.523 1.00 93.25 94 LEU A N 1
ATOM 784 C CA . LEU A 1 94 ? 14.487 7.863 -16.935 1.00 93.25 94 LEU A CA 1
ATOM 785 C C . LEU A 1 94 ? 15.086 8.809 -17.985 1.00 93.25 94 LEU A C 1
ATOM 787 O O . LEU A 1 94 ? 15.297 9.987 -17.713 1.00 93.25 94 LEU A O 1
ATOM 791 N N . SER A 1 95 ? 15.380 8.289 -19.178 1.00 88.81 95 SER A N 1
ATOM 792 C CA . SER A 1 95 ? 16.060 9.030 -20.248 1.00 88.81 95 SER A CA 1
ATOM 793 C C . SER A 1 95 ? 15.111 9.612 -21.301 1.00 88.81 95 SER A C 1
ATOM 795 O O . SER A 1 95 ? 15.441 10.608 -21.946 1.00 88.81 95 SER A O 1
ATOM 797 N N . LYS A 1 96 ? 13.952 8.975 -21.517 1.00 88.81 96 LYS A N 1
ATOM 798 C CA . LYS A 1 96 ? 12.959 9.284 -22.560 1.00 88.81 96 LYS A CA 1
ATOM 799 C C . LYS A 1 96 ? 11.566 8.858 -22.090 1.00 88.81 96 LYS A C 1
ATOM 801 O O . LYS A 1 96 ? 11.441 8.034 -21.200 1.00 88.81 96 LYS A O 1
ATOM 806 N N . GLY A 1 97 ? 10.501 9.368 -22.703 1.00 89.56 97 GLY A N 1
ATOM 807 C CA . GLY A 1 97 ? 9.150 8.849 -22.448 1.00 89.56 97 GLY A CA 1
ATOM 808 C C . GLY A 1 97 ? 8.968 7.408 -22.948 1.00 89.56 97 GLY A C 1
ATOM 809 O O . GLY A 1 97 ? 9.699 6.955 -23.829 1.00 89.56 97 GLY A O 1
ATOM 810 N N . LEU A 1 98 ? 7.967 6.706 -22.414 1.00 92.50 98 LEU A N 1
ATOM 811 C CA . LEU A 1 98 ? 7.518 5.421 -22.956 1.00 92.50 98 LEU A CA 1
ATOM 812 C C . LEU A 1 98 ? 6.594 5.637 -24.156 1.00 92.50 98 LEU A C 1
ATOM 814 O O . LEU A 1 98 ? 5.732 6.519 -24.140 1.00 92.50 98 LEU A O 1
ATOM 818 N N . SER A 1 99 ? 6.735 4.799 -25.178 1.00 91.12 99 SER A N 1
ATOM 819 C CA . SER A 1 99 ? 5.793 4.767 -26.297 1.00 91.12 99 SER A CA 1
ATOM 820 C C . SER A 1 99 ? 4.444 4.163 -25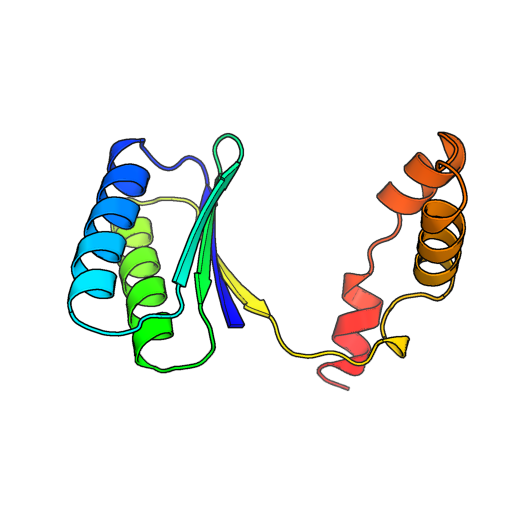.886 1.00 91.12 99 SER A C 1
ATOM 822 O O . SER A 1 99 ? 4.345 3.387 -24.933 1.00 91.12 99 SER A O 1
ATOM 824 N N . SER A 1 100 ? 3.380 4.473 -26.632 1.00 93.25 100 SER A N 1
ATOM 825 C CA . SER A 1 100 ? 2.047 3.914 -26.369 1.00 93.25 100 SER A CA 1
ATOM 826 C C . SER A 1 100 ? 2.024 2.381 -26.432 1.00 93.25 100 SER A C 1
ATOM 828 O O . SER A 1 100 ? 1.350 1.749 -25.625 1.00 93.25 100 SER A O 1
ATOM 830 N N . SER A 1 101 ? 2.789 1.768 -27.342 1.00 91.88 101 SER A N 1
ATOM 831 C CA . SER A 1 101 ? 2.896 0.305 -27.448 1.00 91.88 101 SER A CA 1
ATOM 832 C C . SER A 1 101 ? 3.595 -0.322 -26.239 1.00 91.88 101 SER A C 1
ATOM 834 O O . SER A 1 101 ? 3.171 -1.378 -25.762 1.00 91.88 101 SER A O 1
ATOM 836 N N . GLU A 1 102 ? 4.624 0.334 -25.697 1.00 90.00 102 GLU A N 1
ATOM 837 C CA . GLU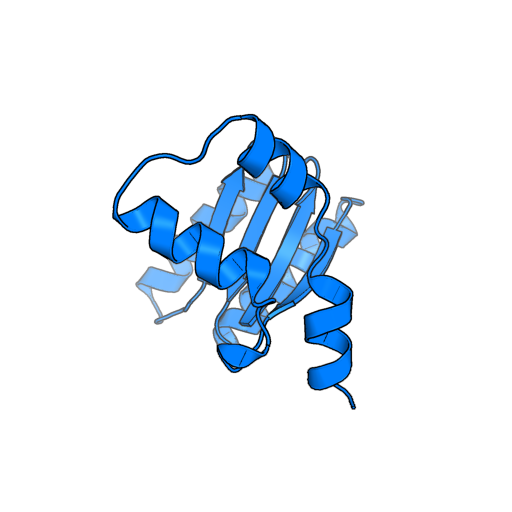 A 1 102 ? 5.270 -0.089 -24.452 1.00 90.00 102 GLU A CA 1
ATOM 838 C C . GLU A 1 102 ? 4.305 0.002 -23.273 1.00 90.00 102 GLU A C 1
ATOM 840 O O . GLU A 1 102 ? 4.198 -0.950 -22.505 1.00 90.00 102 GLU A O 1
ATOM 845 N N . VAL A 1 103 ? 3.554 1.101 -23.156 1.00 93.00 103 VAL A N 1
ATOM 846 C CA . VAL A 1 103 ? 2.549 1.268 -22.095 1.00 93.00 103 VAL A CA 1
ATOM 847 C C . VAL A 1 103 ? 1.496 0.160 -22.152 1.00 93.00 103 VAL A C 1
ATOM 849 O O . VAL A 1 103 ? 1.192 -0.447 -21.125 1.00 93.00 103 VAL A O 1
ATOM 852 N N . GLU A 1 104 ? 0.968 -0.152 -23.336 1.00 93.69 104 GLU A N 1
ATOM 853 C CA . GLU A 1 104 ? -0.021 -1.226 -23.499 1.00 93.69 104 GLU A CA 1
ATOM 854 C C . GLU A 1 104 ? 0.553 -2.617 -23.212 1.00 93.69 104 GLU A C 1
ATOM 856 O O . GLU A 1 104 ? -0.158 -3.491 -22.717 1.00 93.69 104 GLU A O 1
ATOM 861 N N . THR A 1 105 ? 1.845 -2.824 -23.467 1.00 90.44 105 THR A N 1
ATOM 862 C CA . THR A 1 105 ? 2.535 -4.063 -23.087 1.00 90.44 105 THR A CA 1
ATOM 863 C C . THR A 1 105 ? 2.694 -4.154 -21.569 1.00 90.44 105 THR A C 1
ATOM 865 O O . THR A 1 105 ? 2.337 -5.167 -20.971 1.00 90.44 105 THR A O 1
ATOM 868 N N . LEU A 1 106 ? 3.161 -3.081 -20.923 1.00 91.88 106 LEU A N 1
ATOM 869 C CA . LEU A 1 106 ? 3.372 -3.023 -19.474 1.00 91.88 106 LEU A CA 1
ATOM 870 C C . LEU A 1 106 ? 2.072 -3.205 -18.686 1.00 91.88 106 LEU A C 1
ATOM 872 O O . LEU A 1 106 ? 2.071 -3.904 -17.680 1.00 91.88 106 LEU A O 1
ATOM 876 N N . LYS A 1 107 ? 0.949 -2.652 -19.163 1.00 91.12 107 LYS A N 1
ATOM 877 C CA . LYS A 1 107 ? -0.376 -2.842 -18.542 1.00 91.12 107 LYS A CA 1
ATOM 878 C C . LYS A 1 107 ? -0.815 -4.307 -18.468 1.00 91.12 107 LYS A C 1
ATOM 880 O O . LYS A 1 107 ? -1.600 -4.656 -17.593 1.00 91.12 107 LYS A O 1
ATOM 885 N N . LYS A 1 108 ? -0.344 -5.149 -19.391 1.00 90.19 108 LYS A N 1
ATOM 886 C CA . LYS A 1 108 ? -0.689 -6.577 -19.463 1.00 90.19 108 LYS A CA 1
ATOM 887 C C . LYS A 1 108 ? 0.264 -7.456 -18.651 1.00 90.19 108 LYS A C 1
ATOM 889 O O . LYS A 1 108 ? -0.030 -8.629 -18.441 1.00 90.19 108 LYS A O 1
ATOM 894 N N . LEU A 1 109 ? 1.394 -6.912 -18.201 1.00 87.62 109 LEU A N 1
ATOM 895 C CA . LEU A 1 109 ? 2.388 -7.641 -17.423 1.00 87.62 109 LEU A CA 1
ATOM 896 C C . LEU A 1 109 ? 2.021 -7.617 -15.936 1.00 87.62 109 LEU A C 1
ATOM 898 O O . LEU A 1 109 ? 2.269 -6.645 -15.225 1.00 87.62 109 LEU A O 1
ATOM 902 N N . GLY A 1 110 ? 1.453 -8.720 -15.451 1.00 85.81 110 GLY A N 1
ATOM 903 C CA . GLY A 1 110 ? 1.329 -8.975 -14.019 1.00 85.81 110 GLY A CA 1
ATOM 904 C C . GLY A 1 110 ? 2.673 -9.396 -13.421 1.00 85.81 110 GLY A C 1
ATOM 905 O O . GLY A 1 110 ? 3.309 -10.326 -13.911 1.00 85.81 110 GLY A O 1
ATOM 906 N N . ILE A 1 111 ? 3.107 -8.745 -12.339 1.00 88.19 111 ILE A N 1
ATOM 907 C CA . ILE A 1 111 ? 4.349 -9.119 -11.630 1.00 88.19 111 ILE A CA 1
ATOM 908 C C . ILE A 1 111 ? 4.108 -10.038 -10.434 1.00 88.19 111 ILE A C 1
ATOM 910 O O . ILE A 1 111 ? 5.057 -10.572 -9.870 1.00 88.19 111 ILE A O 1
ATOM 914 N N . THR A 1 112 ? 2.849 -10.208 -10.029 1.00 86.38 112 THR A N 1
ATOM 915 C CA . THR A 1 112 ? 2.477 -10.887 -8.784 1.00 86.38 112 THR A CA 1
ATOM 916 C C . THR A 1 112 ? 3.062 -12.292 -8.696 1.00 86.38 112 THR A C 1
ATOM 918 O O . THR A 1 112 ? 3.694 -12.609 -7.696 1.00 86.38 112 THR A O 1
ATOM 921 N N . GLU A 1 113 ? 2.936 -13.104 -9.749 1.00 81.38 113 GLU A N 1
ATOM 922 C CA . GLU A 1 113 ? 3.498 -14.463 -9.782 1.00 81.38 113 GLU A CA 1
ATOM 923 C C . GLU A 1 113 ? 5.026 -14.462 -9.628 1.00 81.38 113 GLU A C 1
ATOM 925 O O . GLU A 1 113 ? 5.580 -15.249 -8.865 1.00 81.38 113 GLU A O 1
ATOM 930 N N . HIS A 1 114 ? 5.714 -13.516 -10.276 1.00 82.00 114 HIS A N 1
ATOM 931 C CA . HIS A 1 114 ? 7.173 -13.388 -10.203 1.00 82.00 114 HIS A CA 1
ATOM 932 C C . HIS A 1 114 ? 7.660 -13.051 -8.788 1.00 82.00 114 HIS A C 1
ATOM 934 O O . HIS A 1 114 ? 8.738 -13.489 -8.382 1.00 82.00 114 HIS A O 1
ATOM 940 N N . VAL A 1 115 ? 6.880 -12.255 -8.052 1.00 85.75 115 VAL A N 1
ATOM 941 C CA . VAL A 1 115 ? 7.185 -11.852 -6.676 1.00 85.75 115 VAL A CA 1
ATOM 942 C C . VAL A 1 115 ? 6.804 -12.961 -5.692 1.00 85.75 115 VAL A C 1
ATOM 944 O O . VAL A 1 115 ? 7.605 -13.297 -4.825 1.00 85.75 115 VAL A O 1
ATOM 947 N N . LEU A 1 116 ? 5.619 -13.566 -5.830 1.00 84.44 116 LEU A N 1
ATOM 948 C CA . LEU A 1 116 ? 5.131 -14.598 -4.909 1.00 84.44 116 LEU A CA 1
ATOM 949 C C . LEU A 1 116 ? 6.007 -15.854 -4.912 1.00 84.44 116 LEU A C 1
ATOM 951 O O . LEU A 1 116 ? 6.343 -16.337 -3.833 1.00 84.44 116 LEU A O 1
ATOM 955 N N . ASN A 1 117 ? 6.451 -16.310 -6.088 1.00 83.62 117 ASN A N 1
ATOM 956 C CA . ASN A 1 117 ? 7.327 -17.482 -6.218 1.00 83.62 117 ASN A CA 1
ATOM 957 C C . ASN A 1 117 ? 8.662 -17.329 -5.472 1.00 83.62 117 ASN A C 1
ATOM 959 O O . ASN A 1 117 ? 9.302 -18.320 -5.143 1.00 83.62 117 ASN A O 1
ATOM 963 N N . ARG A 1 118 ? 9.110 -16.093 -5.228 1.00 84.06 118 ARG A N 1
ATOM 964 C CA . ARG A 1 118 ? 10.333 -15.813 -4.462 1.00 84.06 118 ARG A CA 1
ATOM 965 C C . ARG A 1 118 ? 10.051 -15.471 -3.003 1.00 84.06 118 ARG A C 1
ATOM 967 O O . ARG A 1 118 ? 10.905 -15.671 -2.146 1.00 84.06 118 ARG A O 1
ATOM 974 N N . TRP A 1 119 ? 8.857 -14.955 -2.716 1.00 81.50 119 TRP A N 1
ATOM 975 C CA . TRP A 1 119 ? 8.420 -14.594 -1.371 1.00 81.50 119 TRP A CA 1
ATOM 976 C C . TRP A 1 119 ? 8.267 -15.829 -0.478 1.00 81.50 119 TRP A C 1
ATOM 978 O O . TRP A 1 119 ? 8.773 -15.825 0.647 1.00 81.50 119 TRP A O 1
ATOM 988 N N . CYS A 1 120 ? 7.580 -16.857 -0.972 1.00 74.25 120 CYS A N 1
ATOM 989 C CA . CYS A 1 120 ? 7.329 -18.120 -0.279 1.00 74.25 120 CYS A CA 1
ATOM 990 C C . CYS A 1 120 ? 7.712 -19.275 -1.221 1.00 74.25 120 CYS A C 1
ATOM 992 O O . CYS A 1 120 ? 6.818 -19.795 -1.890 1.00 74.25 120 CYS A O 1
ATOM 994 N N . PRO A 1 121 ? 9.015 -19.588 -1.347 1.00 60.44 121 PRO A N 1
ATOM 995 C CA . PRO A 1 121 ? 9.506 -20.607 -2.273 1.00 60.44 121 PRO A CA 1
ATOM 996 C C . PRO A 1 121 ? 9.040 -22.024 -1.919 1.00 60.44 121 PRO A C 1
ATOM 998 O O . PRO A 1 121 ? 8.777 -22.289 -0.721 1.00 60.44 121 PRO A O 1
#

Solvent-accessible surface area (backbone atoms only — not comparable to full-atom values): 7034 Å² total; per-residue (Å²): 55,43,34,40,42,33,44,70,62,54,71,62,59,55,51,52,50,53,54,52,48,55,60,43,54,77,77,42,93,61,54,63,50,78,48,76,58,88,59,32,38,38,37,40,16,46,80,47,71,69,26,40,49,57,50,50,54,52,50,51,56,37,52,76,68,72,44,58,68,47,83,46,78,49,77,93,74,64,77,82,52,52,56,68,71,56,54,55,50,51,60,46,45,76,80,40,83,77,52,71,68,55,51,60,51,54,75,71,58,78,58,60,67,58,42,47,57,68,72,66,111